Protein 1DMC (pdb70)

Structure (mmCIF, N/CA/C/O backbone):
data_1DMC
#
_entry.id   1DMC
#
_cell.length_a   1.000
_cell.length_b   1.000
_cell.length_c   1.000
_cell.angle_alpha   90.00
_cell.angle_beta   90.00
_cell.angle_gamma   90.00
#
_symmetry.space_group_name_H-M   'P 1'
#
loop_
_entity.id
_entity.type
_entity.pdbx_description
1 polymer 'CD6 METALLOTHIONEIN-1'
2 non-polymer 'CADMIUM ION'
#
loop_
_atom_site.group_PDB
_atom_site.id
_atom_site.type_symbol
_atom_site.label_atom_id
_atom_site.label_alt_id
_atom_site.label_comp_id
_atom_site.label_asym_id
_atom_site.label_entity_id
_atom_site.label_seq_id
_atom_site.pdbx_PDB_ins_code
_atom_site.Cartn_x
_atom_site.Cartn_y
_atom_site.Cartn_z
_atom_site.occupancy
_atom_site.B_iso_or_equiv
_atom_site.auth_seq_id
_atom_site.auth_comp_id
_atom_site.auth_asym_id
_atom_site.auth_atom_id
_atom_site.pdbx_PDB_model_num
ATOM 1 N N . SER A 1 1 ? 6.401 7.027 0.668 1.00 0.00 1 SER A N 1
ATOM 2 C CA . SER A 1 1 ? 7.444 5.991 0.917 1.00 0.00 1 SER A CA 1
ATOM 3 C C . SER A 1 1 ? 6.778 4.695 1.387 1.00 0.00 1 SER A C 1
ATOM 4 O O . SER A 1 1 ? 6.102 4.666 2.397 1.00 0.00 1 SER A O 1
ATOM 14 N N . PRO A 1 2 ? 6.994 3.663 0.614 1.00 0.00 2 PRO A N 1
ATOM 15 C CA . PRO A 1 2 ? 6.446 2.328 0.867 1.00 0.00 2 PRO A CA 1
ATOM 16 C C . PRO A 1 2 ? 7.097 1.601 2.020 1.00 0.00 2 PRO A C 1
ATOM 17 O O . PRO A 1 2 ? 8.272 1.721 2.305 1.00 0.00 2 PRO A O 1
ATOM 28 N N . CYS A 1 3 ? 6.259 0.893 2.721 1.00 0.00 3 CYS A N 1
ATOM 29 C CA . CYS A 1 3 ? 6.676 0.168 3.934 1.00 0.00 3 CYS A CA 1
ATOM 30 C C . CYS A 1 3 ? 7.643 -0.974 3.617 1.00 0.00 3 CYS A C 1
ATOM 31 O O . CYS A 1 3 ? 8.225 -1.047 2.553 1.00 0.00 3 CYS A O 1
ATOM 38 N N . GLN A 1 4 ? 7.848 -1.834 4.575 1.00 0.00 4 GLN A N 1
ATOM 39 C CA . GLN A 1 4 ? 8.812 -2.959 4.414 1.00 0.00 4 GLN A CA 1
ATOM 40 C C . GLN A 1 4 ? 8.169 -4.154 3.690 1.00 0.00 4 GLN A C 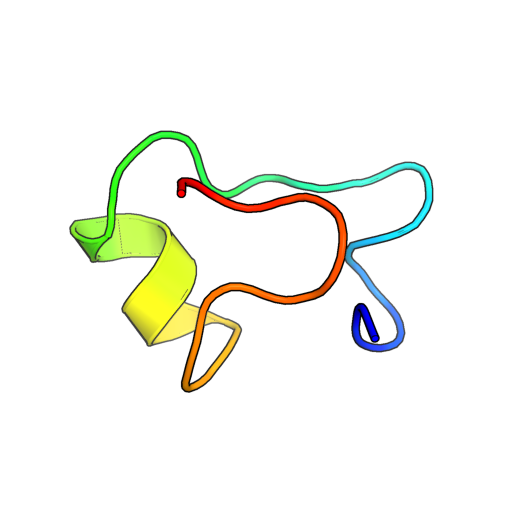1
ATOM 41 O O . GLN A 1 4 ? 8.642 -5.269 3.773 1.00 0.00 4 GLN A O 1
ATOM 55 N N . LYS A 1 5 ? 7.102 -3.942 2.979 1.00 0.00 5 LYS A N 1
ATOM 56 C CA . LYS A 1 5 ? 6.455 -5.084 2.262 1.00 0.00 5 LYS A CA 1
ATOM 57 C C . LYS A 1 5 ? 5.794 -4.580 0.983 1.00 0.00 5 LYS A C 1
ATOM 58 O O . LYS A 1 5 ? 4.972 -5.245 0.382 1.00 0.00 5 LYS A O 1
ATOM 77 N N . CYS A 1 6 ? 6.120 -3.393 0.598 1.00 0.00 6 CYS A N 1
ATOM 78 C CA . CYS A 1 6 ? 5.506 -2.781 -0.600 1.00 0.00 6 CYS A CA 1
ATOM 79 C C . CYS A 1 6 ? 6.536 -2.608 -1.713 1.00 0.00 6 CYS A C 1
ATOM 80 O O . CYS A 1 6 ? 6.192 -2.454 -2.869 1.00 0.00 6 CYS A O 1
ATOM 87 N N . THR A 1 7 ? 7.793 -2.595 -1.378 1.00 0.00 7 THR A N 1
ATOM 88 C CA . THR A 1 7 ? 8.826 -2.388 -2.430 1.00 0.00 7 THR A CA 1
ATOM 89 C C . THR A 1 7 ? 8.573 -3.323 -3.593 1.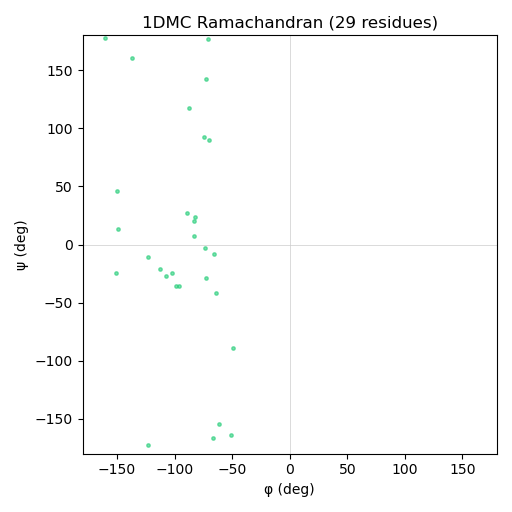00 0.00 7 THR A C 1
ATOM 90 O O . THR A 1 7 ? 7.864 -2.991 -4.522 1.00 0.00 7 THR A O 1
ATOM 101 N N . SER A 1 8 ? 9.115 -4.494 -3.554 1.00 0.00 8 SER A N 1
ATOM 102 C CA . SER A 1 8 ? 8.859 -5.434 -4.663 1.00 0.00 8 SER A CA 1
ATOM 103 C C . SER A 1 8 ? 7.608 -6.221 -4.305 1.00 0.00 8 SER A C 1
ATOM 104 O O . SER A 1 8 ? 7.434 -7.351 -4.716 1.00 0.00 8 SER A O 1
ATOM 112 N N . GLY A 1 9 ? 6.731 -5.640 -3.517 1.00 0.00 9 GLY A N 1
ATOM 113 C CA . GLY A 1 9 ? 5.509 -6.401 -3.134 1.00 0.00 9 GLY A CA 1
ATOM 114 C C . GLY A 1 9 ? 4.307 -5.484 -2.873 1.00 0.00 9 GLY A C 1
ATOM 115 O O . GLY A 1 9 ? 3.595 -5.669 -1.906 1.00 0.00 9 GLY A O 1
ATOM 119 N N . CYS A 1 10 ? 4.031 -4.527 -3.722 1.00 0.00 10 CYS A N 1
ATOM 120 C CA . 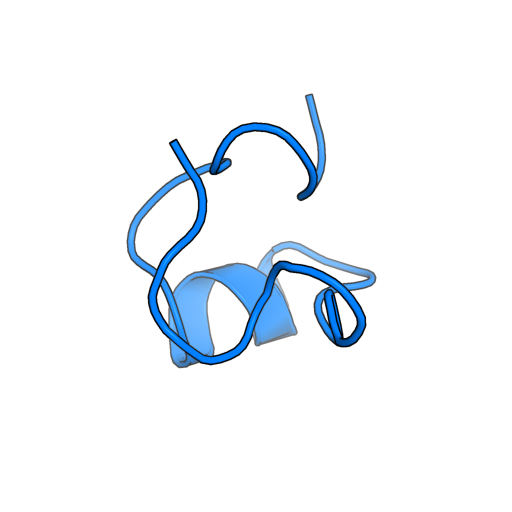CYS A 1 10 ? 2.827 -3.679 -3.471 1.00 0.00 10 CYS A 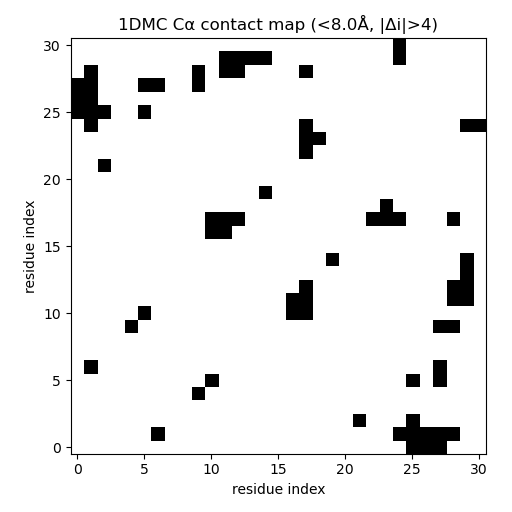CA 1
ATOM 121 C C . CYS A 1 10 ? 1.602 -4.552 -3.715 1.00 0.00 10 CYS A C 1
ATOM 122 O O . CYS A 1 10 ? 1.106 -4.656 -4.819 1.00 0.00 10 CYS A O 1
ATOM 129 N N . LYS A 1 11 ? 1.133 -5.211 -2.697 1.00 0.00 11 LYS A N 1
ATOM 130 C CA . LYS A 1 11 ? -0.039 -6.116 -2.871 1.00 0.00 11 LYS A CA 1
ATOM 131 C C . LYS A 1 11 ? -1.347 -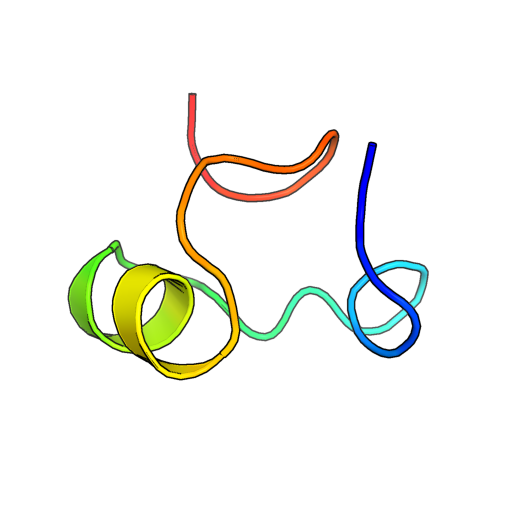5.330 -2.798 1.00 0.00 11 LYS A C 1
ATOM 132 O O . LYS A 1 11 ? -2.417 -5.904 -2.769 1.00 0.00 11 LYS A O 1
ATOM 151 N N . CYS A 1 12 ? -1.285 -4.029 -2.758 1.00 0.00 12 CYS A N 1
ATOM 152 C CA . CYS A 1 12 ? -2.510 -3.238 -2.677 1.00 0.00 12 CYS A CA 1
ATOM 153 C C . CYS A 1 12 ? -3.043 -2.967 -4.082 1.00 0.00 12 CYS A C 1
ATOM 154 O O . CYS A 1 12 ? -2.41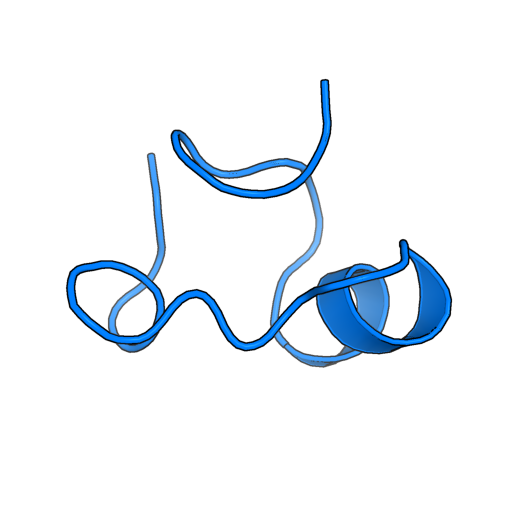3 -2.302 -4.880 1.00 0.00 12 CYS A O 1
ATOM 161 N N . ALA A 1 13 ? -4.210 -3.452 -4.376 1.00 0.00 13 ALA A N 1
ATOM 162 C CA . ALA A 1 13 ? -4.810 -3.203 -5.716 1.00 0.00 13 ALA A CA 1
ATOM 163 C C . ALA A 1 13 ? -5.950 -2.208 -5.525 1.00 0.00 13 ALA A C 1
ATOM 164 O O . ALA A 1 13 ? -6.289 -1.439 -6.402 1.00 0.00 13 ALA A O 1
ATOM 171 N N . THR A 1 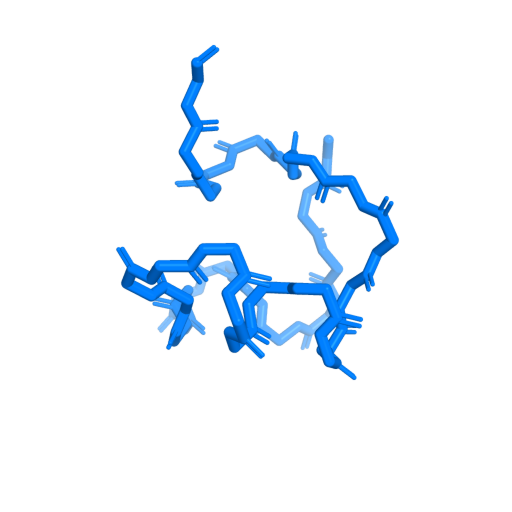14 ? -6.517 -2.211 -4.354 1.00 0.00 14 THR A N 1
ATOM 172 C CA . THR A 1 14 ? -7.616 -1.267 -4.032 1.00 0.00 14 THR A CA 1
ATOM 173 C C . THR A 1 14 ? -7.350 -0.730 -2.630 1.00 0.00 14 THR A C 1
ATOM 174 O O . THR A 1 14 ? -6.605 -1.317 -1.880 1.00 0.00 14 THR A O 1
ATOM 185 N N . LYS A 1 15 ? -7.933 0.371 -2.259 1.00 0.00 15 LYS A N 1
ATOM 186 C CA . LYS A 1 15 ? -7.674 0.905 -0.892 1.00 0.00 15 LYS A CA 1
ATOM 187 C C . LYS A 1 15 ? -8.244 -0.061 0.149 1.00 0.00 15 LYS A C 1
ATOM 188 O O . LYS A 1 15 ? -8.009 0.080 1.330 1.00 0.00 15 LYS A O 1
ATOM 207 N N . GLU A 1 16 ? -8.981 -1.051 -0.276 1.00 0.00 16 GLU A N 1
ATOM 208 C CA . GLU A 1 16 ? -9.537 -2.025 0.704 1.00 0.00 16 GLU A CA 1
ATOM 209 C C . GLU A 1 16 ? -8.391 -2.900 1.207 1.00 0.00 16 GLU A C 1
ATOM 210 O O . GLU A 1 16 ? -8.397 -3.380 2.323 1.00 0.00 16 GLU A O 1
ATOM 222 N N . GLU A 1 17 ? -7.398 -3.093 0.383 1.00 0.00 17 GLU A N 1
ATOM 223 C CA . GLU A 1 17 ? -6.227 -3.917 0.786 1.00 0.00 17 GLU A CA 1
ATOM 224 C C . GLU A 1 17 ? -5.101 -2.979 1.224 1.00 0.00 17 GLU A C 1
ATOM 225 O O . GLU A 1 17 ? -4.352 -3.262 2.138 1.00 0.00 17 GLU A O 1
ATOM 237 N N . CYS A 1 18 ? -4.988 -1.859 0.568 1.00 0.00 18 CYS A N 1
ATOM 238 C CA . CYS A 1 18 ? -3.930 -0.874 0.915 1.00 0.00 18 CYS A CA 1
ATOM 239 C C . CYS A 1 18 ? -4.146 -0.346 2.319 1.00 0.00 18 CYS A C 1
ATOM 240 O O . CYS A 1 18 ? -3.226 -0.160 3.079 1.00 0.00 18 CYS A O 1
ATOM 247 N N . SER A 1 19 ? -5.365 -0.079 2.651 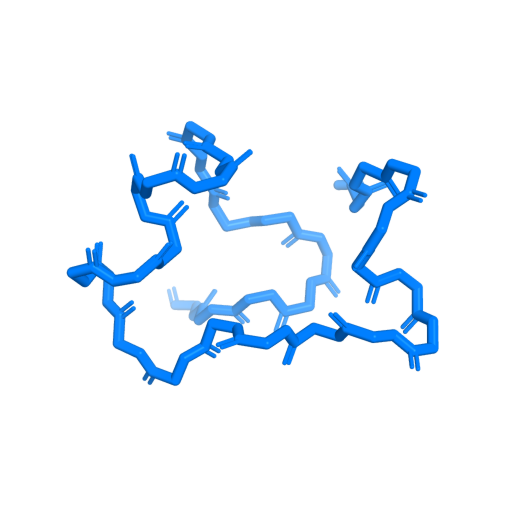1.00 0.00 19 SER A N 1
ATOM 248 C CA . SER A 1 19 ? -5.668 0.460 4.004 1.00 0.00 19 SER A CA 1
ATOM 249 C C . SER A 1 19 ? -5.533 -0.663 5.026 1.00 0.00 19 SER A C 1
ATOM 250 O O . SER A 1 19 ? -5.698 -0.464 6.213 1.00 0.00 19 SER A O 1
ATOM 258 N N . LYS A 1 20 ? -5.250 -1.847 4.569 1.00 0.00 20 LYS A N 1
ATOM 259 C CA . LYS A 1 20 ? -5.122 -2.988 5.490 1.00 0.00 20 LYS A CA 1
ATOM 260 C C . LYS A 1 20 ? -3.652 -3.218 5.844 1.00 0.00 20 LYS A C 1
ATOM 261 O O . LYS A 1 20 ? -3.327 -3.590 6.954 1.00 0.00 20 LYS A O 1
ATOM 280 N N . THR A 1 21 ? -2.758 -3.005 4.921 1.00 0.00 21 THR A N 1
ATOM 281 C CA . THR A 1 21 ? -1.320 -3.223 5.236 1.00 0.00 21 THR A CA 1
ATOM 282 C C . THR A 1 21 ? -0.638 -1.885 5.473 1.00 0.00 21 THR A C 1
ATOM 283 O O . THR A 1 21 ? 0.373 -1.790 6.139 1.00 0.00 21 THR A O 1
ATOM 294 N N . CYS A 1 22 ? -1.188 -0.860 4.919 1.00 0.00 22 CYS A N 1
ATOM 295 C CA . CYS A 1 22 ? -0.604 0.490 5.074 1.00 0.00 22 CYS A CA 1
ATOM 296 C C . CYS A 1 22 ? -1.636 1.446 5.667 1.00 0.00 22 CYS A C 1
ATOM 297 O O . CYS A 1 22 ? -2.723 1.060 6.048 1.00 0.00 22 CYS A O 1
ATOM 304 N N . THR A 1 23 ? -1.298 2.704 5.713 1.00 0.00 23 THR A N 1
ATOM 305 C CA . THR A 1 23 ? -2.245 3.725 6.240 1.00 0.00 23 THR A CA 1
ATOM 306 C C . THR A 1 23 ? -2.477 4.796 5.171 1.00 0.00 23 THR A C 1
ATOM 307 O O . THR A 1 23 ? -3.352 5.631 5.283 1.00 0.00 23 THR A O 1
ATOM 318 N N . LYS A 1 24 ? -1.686 4.771 4.141 1.00 0.00 24 LYS A N 1
ATOM 319 C CA . LYS A 1 24 ? -1.820 5.773 3.042 1.00 0.00 24 LYS A CA 1
ATOM 320 C C . LYS A 1 24 ? -1.128 5.231 1.778 1.00 0.00 24 LYS A C 1
ATOM 321 O O . LYS A 1 24 ? -0.538 4.170 1.811 1.00 0.00 24 LYS A O 1
ATOM 340 N N . PRO A 1 25 ? -1.207 5.984 0.705 1.00 0.00 25 PRO A N 1
ATOM 341 C CA . PRO A 1 25 ? -0.583 5.612 -0.585 1.00 0.00 25 PRO A CA 1
ATOM 342 C C . PRO A 1 25 ? 0.913 5.794 -0.527 1.00 0.00 25 PRO A C 1
ATOM 343 O O . PRO A 1 25 ? 1.448 6.847 -0.813 1.00 0.00 25 PRO A O 1
ATOM 354 N N . CYS A 1 26 ? 1.579 4.735 -0.179 1.00 0.00 26 CYS A N 1
ATOM 355 C CA . CYS A 1 26 ? 3.052 4.736 -0.124 1.00 0.00 26 CYS A CA 1
ATOM 356 C C . CYS A 1 26 ? 3.560 5.281 -1.457 1.00 0.00 26 CYS A C 1
ATOM 357 O O . CYS A 1 26 ? 2.818 5.846 -2.232 1.00 0.00 26 CYS A O 1
ATOM 364 N N . SER A 1 27 ? 4.797 5.086 -1.776 1.00 0.00 27 SER A N 1
ATOM 365 C CA . SER A 1 27 ? 5.265 5.582 -3.091 1.00 0.00 27 SER A CA 1
ATOM 366 C C . SER A 1 27 ? 4.895 4.559 -4.169 1.00 0.00 27 SER A C 1
ATOM 367 O O . SER A 1 27 ? 5.520 4.506 -5.209 1.00 0.00 27 SER A O 1
ATOM 375 N N . CYS A 1 28 ? 3.898 3.725 -3.943 1.00 0.00 28 CYS A N 1
ATOM 376 C CA . CYS A 1 28 ? 3.563 2.717 -5.001 1.00 0.00 28 CYS A CA 1
ATOM 377 C C . CYS A 1 28 ? 2.081 2.337 -4.986 1.00 0.00 28 CYS A C 1
ATOM 378 O O . CYS A 1 28 ? 1.547 1.898 -5.985 1.00 0.00 28 CYS A O 1
ATOM 385 N N . CYS A 1 29 ? 1.406 2.478 -3.883 1.00 0.00 29 CYS A N 1
ATOM 386 C CA . CYS A 1 29 ? -0.007 2.107 -3.848 1.00 0.00 29 CYS A CA 1
ATOM 387 C C . CYS A 1 29 ? -0.770 3.001 -4.857 1.00 0.00 29 CYS A C 1
ATOM 388 O O . CYS A 1 29 ? -0.166 3.461 -5.805 1.00 0.00 29 CYS A O 1
ATOM 395 N N . PRO A 1 30 ? -2.062 3.232 -4.670 1.00 0.00 30 PRO A N 1
ATOM 396 C CA . PRO A 1 30 ? -2.830 4.068 -5.619 1.00 0.00 30 PRO A CA 1
ATOM 397 C C . PRO A 1 30 ? -2.427 5.542 -5.510 1.00 0.00 30 PRO A C 1
ATOM 398 O O . PRO A 1 30 ? -1.612 5.919 -4.691 1.00 0.00 30 PRO A O 1
ATOM 409 N N . LYS A 1 31 ? -2.994 6.376 -6.341 1.00 0.00 31 LYS A N 1
ATOM 410 C CA . LYS A 1 31 ? -2.652 7.826 -6.304 1.00 0.00 31 LYS A CA 1
ATOM 411 C C . LYS A 1 31 ? -3.932 8.652 -6.461 1.00 0.00 31 LYS A C 1
ATOM 412 O O . LYS A 1 31 ? -4.028 9.687 -5.823 1.00 0.00 31 LYS A O 1
#

Secondary structure (DSSP, 8-state):
---TTTTTT---SSHHHHHHH-SS--SSS--

Organism: Callinectes sapidus (NCBI:txid6763)

Foldseek 3Di:
DDDPQCPVHVVAPDVVVVVVVHPDQDVHHDD

Nearest PDB structures (foldseek):
  1dmc-assembly1_A  TM=1.033E+00  e=6.629E-05  Callinectes sapidus
  1dmd-assembly1_A  TM=9.398E-01  e=3.898E-04  Callinectes sapidus

Radius of gyration: 7.67 Å; Cα contacts (8 Å, |Δi|>4): 37; chains: 1; bounding box: 18×14×12 Å

InterPro domains:
  IPR002045 Metallothionein, crustacean [PF27650] (2-54)
  IPR002045 Metallothionein, crustacean [PR00858] (2-18)
  IPR002045 Metallothionein, crustacean [PR00858] (20-38)
  IPR002045 Metallothionein, crustacean [PR00858] (43-54)
  IPR017854 Metallothionein domain superfamily [SSF57868] (2-29)
  IPR017854 Metallothionein domain superfamily [SSF57868] (29-59)

Solvent-accessible surface area: 2786 Å² total; per-residue (Å²): 126,44,50,171,155,2,118,121,27,48,171,14,95,77,142,138,95,6,80,171,75,18,127,159,74,22,82,54,16,50,256

Sequence (31 aa):
SPCQKCTSGCKCATKEECSKTCTKPCSCCPK